Protein AF-A0A8J8EEC5-F1 (afdb_monomer_lite)

Secondary structure (DSSP, 8-state):
----S---------S-HHHHHHHHHHHHTTS-GGGTTEEEE-SHHHHHGGGTT-HHHHHHHHHHHHHTTS-SSS-EEEE-----

Foldseek 3Di:
DDDDDDDQDDDDQDLPLVVRLVVVVVSLLPDDLVRLQEEEDPPVVVNCVSVVVPVVSVVVVVCSRQPVNHDPPNHDYHYDDDPD

Radius of gyration: 13.21 Å; chains: 1; bounding box: 31×30×34 Å

pLDDT: mean 80.42, std 8.39, range [57.0, 93.25]

Structure (mmCIF, N/CA/C/O backbone):
data_AF-A0A8J8EEC5-F1
#
_entry.id   AF-A0A8J8EEC5-F1
#
loop_
_atom_site.group_PDB
_atom_site.id
_atom_site.type_symbol
_atom_site.label_atom_id
_atom_site.label_alt_id
_atom_site.label_comp_id
_atom_site.label_asym_id
_atom_site.label_entity_id
_atom_site.label_seq_id
_atom_site.pdbx_PDB_ins_code
_atom_site.Cartn_x
_atom_site.Cartn_y
_atom_site.Cartn_z
_atom_site.occupancy
_atom_site.B_iso_or_equiv
_atom_site.auth_seq_id
_atom_site.auth_comp_id
_atom_site.auth_asym_id
_atom_site.auth_atom_id
_atom_site.pdbx_PDB_model_num
ATOM 1 N N . MET A 1 1 ? -11.301 -11.194 -10.715 1.00 64.31 1 MET A N 1
ATOM 2 C CA . MET A 1 1 ? -10.906 -10.344 -9.571 1.00 64.31 1 MET A CA 1
ATOM 3 C C . MET A 1 1 ? -11.866 -10.652 -8.435 1.00 64.31 1 MET A C 1
ATOM 5 O O . MET A 1 1 ? -13.057 -10.714 -8.707 1.00 64.31 1 MET A O 1
ATOM 9 N N . VAL A 1 2 ? -11.375 -10.944 -7.231 1.00 85.19 2 VAL A N 1
ATOM 10 C CA . VAL A 1 2 ? -12.225 -11.304 -6.083 1.00 85.19 2 VAL A CA 1
ATOM 11 C C . VAL A 1 2 ? -12.126 -10.180 -5.061 1.00 85.19 2 VAL A C 1
ATOM 13 O O . VAL A 1 2 ? -11.029 -9.879 -4.598 1.00 85.19 2 VAL A O 1
ATOM 16 N N . ASP A 1 3 ? -13.254 -9.548 -4.743 1.00 89.75 3 ASP A N 1
ATOM 17 C CA . ASP A 1 3 ? -13.324 -8.510 -3.714 1.00 89.75 3 ASP A CA 1
ATOM 18 C C . ASP A 1 3 ? -13.623 -9.167 -2.358 1.00 89.75 3 ASP A C 1
ATOM 20 O O . ASP A 1 3 ? -14.591 -9.916 -2.225 1.00 89.75 3 ASP A O 1
ATOM 24 N N . VAL A 1 4 ? -12.791 -8.895 -1.348 1.00 91.19 4 VAL A N 1
ATOM 25 C CA . VAL A 1 4 ? -12.941 -9.438 0.013 1.00 91.19 4 VAL A CA 1
ATOM 26 C C . VAL A 1 4 ? -12.915 -8.295 1.028 1.00 91.19 4 VAL A C 1
ATOM 28 O O . VAL A 1 4 ? -11.997 -7.475 1.028 1.00 91.19 4 VAL A O 1
ATOM 31 N N . GLY A 1 5 ? -13.910 -8.257 1.921 1.00 90.75 5 GLY A N 1
ATOM 32 C CA . GLY A 1 5 ? -14.032 -7.240 2.971 1.00 90.75 5 GLY A CA 1
ATOM 33 C C . GLY A 1 5 ? -14.596 -5.897 2.484 1.00 90.75 5 GLY A C 1
ATOM 34 O O . GLY A 1 5 ? -15.297 -5.826 1.478 1.00 90.75 5 GLY A O 1
ATOM 35 N N . ASN A 1 6 ? -14.313 -4.818 3.227 1.00 91.25 6 ASN A N 1
ATOM 36 C CA . ASN A 1 6 ? -14.746 -3.460 2.880 1.00 91.25 6 ASN A CA 1
ATOM 37 C C . ASN A 1 6 ? -13.672 -2.738 2.051 1.00 91.25 6 ASN A C 1
ATOM 39 O O . ASN A 1 6 ? -12.689 -2.223 2.591 1.00 91.25 6 ASN A O 1
ATOM 43 N N . VAL A 1 7 ? -13.861 -2.705 0.734 1.00 93.25 7 VAL A N 1
ATOM 44 C CA . VAL A 1 7 ? -12.898 -2.123 -0.206 1.00 93.25 7 VAL A CA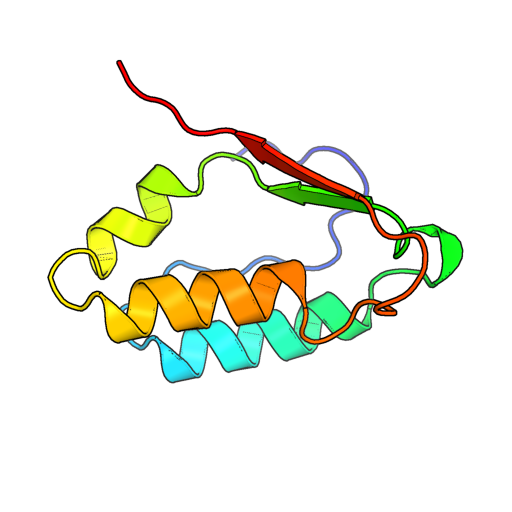 1
ATOM 45 C C . VAL A 1 7 ? -12.994 -0.592 -0.206 1.00 93.25 7 VAL A C 1
ATOM 47 O O . VAL A 1 7 ? -13.965 -0.015 -0.684 1.00 93.25 7 VAL A O 1
ATOM 50 N N . LEU A 1 8 ? -11.951 0.088 0.284 1.00 92.12 8 LEU A N 1
ATOM 51 C CA . LEU A 1 8 ? -11.895 1.562 0.354 1.00 92.12 8 LEU A CA 1
ATOM 52 C C . LEU A 1 8 ? -11.438 2.238 -0.952 1.00 92.12 8 LEU A C 1
ATOM 54 O O . LEU A 1 8 ? -11.606 3.451 -1.131 1.00 92.12 8 LEU A O 1
ATOM 58 N N . GLY A 1 9 ? -10.825 1.469 -1.849 1.00 91.69 9 GLY A N 1
ATOM 59 C CA . GLY A 1 9 ? -10.340 1.929 -3.142 1.00 91.69 9 GLY A CA 1
ATOM 60 C C . GLY A 1 9 ? -9.562 0.842 -3.875 1.00 91.69 9 GLY A C 1
ATOM 61 O O . GLY A 1 9 ? -9.110 -0.126 -3.267 1.00 91.69 9 GLY A O 1
ATOM 62 N N . LYS A 1 10 ? -9.419 1.026 -5.185 1.00 91.81 10 LYS A N 1
ATOM 63 C CA . LYS A 1 10 ? -8.616 0.193 -6.083 1.00 91.81 10 LYS A CA 1
ATOM 64 C C . LYS A 1 10 ? -7.640 1.109 -6.815 1.00 91.81 10 LYS A C 1
ATOM 66 O O . LYS A 1 10 ? -7.979 2.259 -7.098 1.00 91.81 10 LYS A O 1
ATOM 71 N N . ILE A 1 11 ? -6.429 0.623 -7.041 1.00 87.94 11 ILE A N 1
ATOM 72 C CA . ILE A 1 11 ? -5.371 1.333 -7.758 1.00 87.94 11 ILE A CA 1
ATOM 73 C C . ILE A 1 11 ? -4.838 0.342 -8.770 1.00 87.94 11 ILE A C 1
ATOM 75 O O . ILE A 1 11 ? -4.395 -0.739 -8.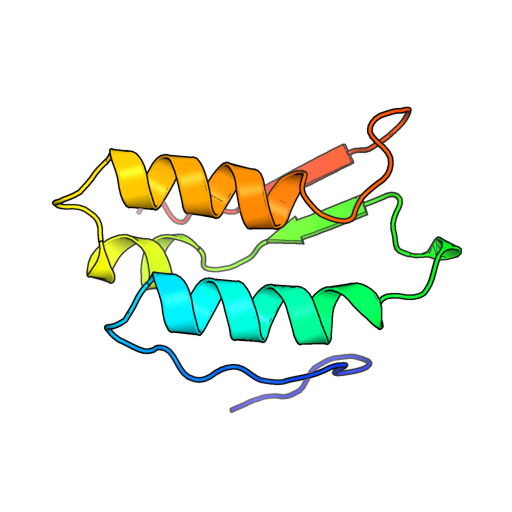381 1.00 87.94 11 ILE A O 1
ATOM 79 N N . ASP A 1 12 ? -4.904 0.703 -10.042 1.00 84.44 12 ASP A N 1
ATOM 80 C CA . ASP A 1 12 ? -4.255 -0.080 -11.079 1.00 84.44 12 ASP A CA 1
ATOM 81 C C . ASP A 1 12 ? -2.737 0.071 -10.945 1.00 84.44 12 ASP A C 1
ATOM 83 O O . ASP A 1 12 ? -2.225 1.121 -10.538 1.00 84.44 12 ASP A O 1
ATOM 87 N N . VAL A 1 13 ? -2.002 -0.997 -11.247 1.00 73.06 13 VAL A N 1
ATOM 88 C CA . VAL A 1 13 ? -0.541 -0.921 -11.298 1.00 73.06 13 VAL A CA 1
ATOM 89 C C . VAL A 1 13 ? -0.178 0.005 -12.456 1.00 73.06 13 VAL A C 1
ATOM 91 O O . VAL A 1 13 ? -0.621 -0.200 -13.583 1.00 73.06 13 VAL A O 1
ATOM 94 N N . VAL A 1 14 ? 0.591 1.046 -12.157 1.00 73.75 14 VAL A N 1
ATOM 95 C CA . VAL A 1 14 ? 1.040 2.057 -13.119 1.00 73.75 14 VAL A CA 1
ATOM 96 C C . VAL A 1 14 ? 2.563 2.094 -13.098 1.00 73.75 14 VAL A C 1
ATOM 98 O O . VAL A 1 14 ? 3.166 1.901 -12.042 1.00 73.75 14 VAL A O 1
ATOM 101 N N . GLU A 1 15 ? 3.179 2.349 -14.251 1.00 73.38 15 GLU A N 1
ATOM 102 C CA . GLU A 1 15 ? 4.642 2.463 -14.372 1.00 73.38 15 GLU A CA 1
ATOM 103 C C . GLU A 1 15 ? 5.181 3.729 -13.687 1.00 73.38 15 GLU A C 1
ATOM 105 O O . GLU A 1 15 ? 6.309 3.754 -13.197 1.00 73.38 15 GLU A O 1
ATOM 110 N N . ASP A 1 16 ? 4.362 4.782 -13.598 1.00 85.31 16 ASP A N 1
ATOM 111 C CA . ASP A 1 16 ? 4.716 6.003 -12.880 1.00 85.31 16 ASP A CA 1
ATOM 112 C C . ASP A 1 16 ? 4.576 5.804 -11.362 1.00 85.31 16 ASP A C 1
ATOM 114 O O . ASP A 1 16 ? 3.487 5.856 -10.777 1.00 85.31 16 ASP A O 1
ATOM 118 N N . PHE A 1 17 ? 5.725 5.604 -10.721 1.00 82.69 17 PHE A N 1
ATOM 119 C CA . PHE A 1 17 ? 5.856 5.419 -9.282 1.00 82.69 17 PHE A CA 1
ATOM 120 C C . PHE A 1 17 ? 5.267 6.572 -8.452 1.00 82.69 17 PHE A C 1
ATOM 122 O O . PHE A 1 17 ? 4.593 6.340 -7.444 1.00 82.69 17 PHE A O 1
ATOM 129 N N . GLU A 1 18 ? 5.502 7.820 -8.859 1.00 85.81 18 GLU A N 1
ATOM 130 C CA . GLU A 1 18 ? 5.032 8.998 -8.124 1.00 85.81 18 GLU A CA 1
ATOM 131 C C . GLU A 1 18 ? 3.514 9.102 -8.189 1.00 85.81 18 GLU A C 1
ATOM 133 O O . GLU A 1 18 ? 2.840 9.318 -7.173 1.00 85.81 18 GLU A O 1
ATOM 138 N N . TYR A 1 19 ? 2.970 8.877 -9.384 1.00 87.56 19 TYR A N 1
ATOM 139 C CA . TYR A 1 19 ? 1.536 8.837 -9.598 1.00 87.56 19 TYR A CA 1
ATOM 140 C C . TYR A 1 19 ? 0.882 7.724 -8.768 1.00 87.56 19 TYR A C 1
ATOM 142 O O . TYR A 1 19 ? -0.113 7.971 -8.076 1.00 87.56 19 TYR A O 1
ATOM 150 N N . HIS A 1 20 ? 1.483 6.529 -8.738 1.00 85.69 20 HIS A N 1
ATOM 151 C CA . HIS A 1 20 ? 1.014 5.424 -7.905 1.00 85.69 20 HIS A CA 1
ATOM 152 C C . HIS A 1 20 ? 0.949 5.809 -6.419 1.00 85.69 20 HIS A C 1
ATOM 154 O O . HIS A 1 20 ? -0.084 5.638 -5.761 1.00 85.69 20 HIS A O 1
ATOM 160 N N . LEU A 1 21 ? 2.031 6.384 -5.882 1.00 86.38 21 LEU A N 1
ATOM 161 C CA . LEU A 1 21 ? 2.092 6.798 -4.480 1.00 86.38 21 LEU A CA 1
ATOM 162 C C . LEU A 1 21 ? 1.056 7.876 -4.140 1.00 86.38 21 LEU A C 1
ATOM 164 O O . LEU A 1 21 ? 0.477 7.855 -3.047 1.00 86.38 21 LEU A O 1
ATOM 168 N N . ALA A 1 22 ? 0.794 8.808 -5.057 1.00 87.81 22 ALA A N 1
ATOM 169 C CA . ALA A 1 22 ? -0.229 9.833 -4.879 1.00 87.81 22 ALA A CA 1
ATOM 170 C C . ALA A 1 22 ? -1.645 9.229 -4.813 1.00 87.81 22 ALA A C 1
ATOM 172 O O . ALA A 1 22 ? -2.449 9.613 -3.951 1.00 87.81 22 ALA A O 1
ATOM 173 N N . LEU A 1 23 ? -1.948 8.244 -5.666 1.00 89.50 23 LEU A N 1
ATOM 174 C CA . LEU A 1 23 ? -3.219 7.514 -5.630 1.00 89.50 23 LEU A CA 1
ATOM 175 C C . LEU A 1 23 ? -3.384 6.730 -4.323 1.00 89.50 23 LEU A C 1
ATOM 177 O O . LEU A 1 23 ? -4.443 6.819 -3.687 1.00 89.50 23 LEU A O 1
ATOM 181 N N . TYR A 1 24 ? -2.327 6.041 -3.881 1.00 87.56 24 TYR A N 1
ATOM 182 C CA . TYR A 1 24 ? -2.307 5.321 -2.607 1.00 87.56 24 TYR A CA 1
ATOM 183 C C . TYR A 1 24 ? -2.583 6.256 -1.433 1.00 87.56 24 TYR A C 1
ATOM 185 O O . TYR A 1 24 ? -3.500 6.018 -0.643 1.00 87.56 24 TYR A O 1
ATOM 193 N N . ALA A 1 25 ? -1.864 7.376 -1.365 1.00 86.06 25 ALA A N 1
ATOM 194 C CA . ALA A 1 25 ? -2.038 8.394 -0.337 1.00 86.06 25 ALA A CA 1
ATOM 195 C C . ALA A 1 25 ? -3.481 8.904 -0.230 1.00 86.06 25 ALA A C 1
ATOM 197 O O . ALA A 1 25 ? -3.991 9.126 0.872 1.00 86.06 25 ALA A O 1
ATOM 198 N N . ARG A 1 26 ? -4.160 9.083 -1.367 1.00 88.88 26 ARG A N 1
ATOM 199 C CA . ARG A 1 26 ? -5.555 9.535 -1.409 1.00 88.88 26 ARG A CA 1
ATOM 200 C C . ARG A 1 26 ? -6.518 8.505 -0.812 1.00 88.88 26 ARG A C 1
ATOM 202 O O . ARG A 1 26 ? -7.470 8.893 -0.135 1.00 88.88 26 ARG A O 1
ATOM 209 N N . ILE A 1 27 ? -6.286 7.215 -1.048 1.00 90.44 27 ILE A N 1
ATOM 210 C CA . ILE A 1 27 ? -7.140 6.129 -0.542 1.00 90.44 27 ILE A CA 1
ATOM 211 C C . ILE A 1 27 ? -6.837 5.831 0.928 1.00 90.44 27 ILE A C 1
ATOM 213 O O . ILE A 1 27 ? -7.767 5.744 1.729 1.00 90.44 27 ILE A O 1
ATOM 217 N N . ALA A 1 28 ? -5.561 5.764 1.315 1.00 85.75 28 ALA A N 1
ATOM 218 C CA . ALA A 1 28 ? -5.133 5.439 2.677 1.00 85.75 28 ALA A CA 1
ATOM 219 C C . ALA A 1 28 ? -5.710 6.396 3.741 1.00 85.75 28 ALA A C 1
ATOM 221 O O . ALA A 1 28 ? -6.006 5.985 4.863 1.00 85.75 28 ALA A O 1
ATOM 222 N N . ARG A 1 29 ? -5.972 7.663 3.387 1.00 86.50 29 ARG A N 1
ATOM 223 C CA . ARG A 1 29 ? -6.637 8.636 4.279 1.00 86.50 29 ARG A CA 1
ATOM 224 C C . ARG A 1 29 ? -8.049 8.223 4.702 1.00 86.50 29 ARG A C 1
ATOM 226 O O . ARG A 1 29 ? -8.503 8.661 5.760 1.00 86.50 29 ARG A O 1
ATOM 233 N N . LYS A 1 30 ? -8.730 7.389 3.910 1.00 88.75 30 LYS A N 1
ATOM 234 C CA . LYS A 1 30 ? -10.090 6.900 4.184 1.00 88.75 30 LYS A CA 1
ATOM 235 C C . LYS A 1 30 ? -10.124 5.758 5.205 1.00 88.75 30 LYS A C 1
ATOM 237 O O . LYS A 1 30 ? -11.207 5.397 5.654 1.00 88.75 30 LYS A O 1
ATOM 242 N N . VAL A 1 31 ? -8.972 5.196 5.592 1.00 86.62 31 VAL A N 1
ATOM 243 C CA . VAL A 1 31 ? -8.905 4.106 6.581 1.00 86.62 31 VAL A CA 1
ATOM 244 C C . VAL A 1 31 ? -9.448 4.598 7.933 1.00 86.62 31 VAL A C 1
ATOM 246 O O . VAL A 1 31 ? -8.945 5.608 8.447 1.00 86.62 31 VAL A O 1
ATOM 249 N N . PRO A 1 32 ? -10.441 3.914 8.539 1.00 86.62 32 PRO A N 1
ATOM 250 C CA . PRO A 1 32 ? -10.987 4.279 9.846 1.00 86.62 32 PRO A CA 1
ATOM 251 C C . PRO A 1 32 ? -9.911 4.280 10.930 1.00 86.62 32 PRO A C 1
ATOM 253 O O . PRO A 1 32 ? -9.084 3.372 10.969 1.00 86.62 32 PRO A O 1
ATOM 256 N N . LYS A 1 33 ? -9.933 5.262 11.842 1.00 82.06 33 LYS A N 1
ATOM 257 C CA . LYS A 1 33 ? -8.903 5.415 12.890 1.00 82.06 33 LYS A CA 1
ATOM 258 C C . LYS A 1 33 ? -8.671 4.130 13.698 1.00 82.06 33 LYS A C 1
ATOM 260 O O . LYS A 1 33 ? -7.522 3.760 13.889 1.00 82.06 33 LYS A O 1
ATOM 265 N N . GLY A 1 34 ? -9.733 3.421 14.092 1.00 82.69 34 GLY A N 1
ATOM 266 C CA . GLY A 1 34 ? -9.625 2.170 14.861 1.00 82.69 34 GLY A CA 1
ATOM 267 C C . GLY A 1 34 ? -8.939 1.016 14.118 1.00 82.69 34 GLY A C 1
ATOM 268 O O . GLY A 1 34 ? -8.406 0.112 14.748 1.00 82.69 34 GLY A O 1
ATOM 269 N N . SER A 1 35 ? -8.892 1.061 12.785 1.00 82.25 35 SER A N 1
ATOM 270 C CA . SER A 1 35 ? -8.207 0.064 11.952 1.00 82.25 35 SER A CA 1
ATOM 271 C C . SER A 1 35 ? -6.761 0.453 11.637 1.00 82.25 35 SER A C 1
ATOM 273 O O . SER A 1 3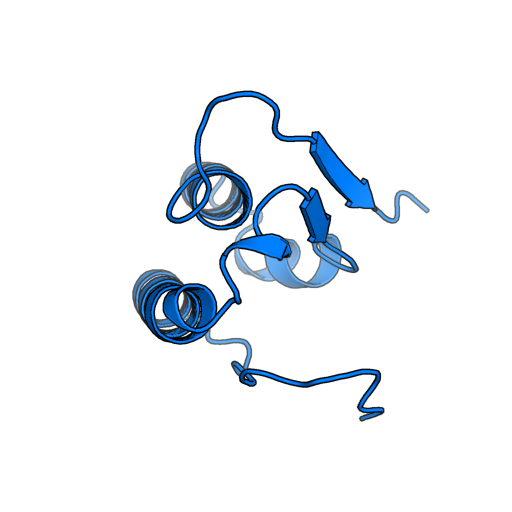5 ? -6.027 -0.331 11.045 1.00 82.25 35 SER A O 1
ATOM 275 N N . ARG A 1 36 ? -6.321 1.655 12.032 1.00 79.88 36 ARG A N 1
ATOM 276 C CA . ARG A 1 36 ? -4.973 2.164 11.755 1.00 79.88 36 ARG A CA 1
ATOM 277 C C . ARG A 1 36 ? -3.921 1.649 12.726 1.00 79.88 36 ARG A C 1
ATOM 279 O O . ARG A 1 36 ? -2.834 2.193 12.689 1.00 79.88 36 ARG A O 1
ATOM 286 N N . ASN A 1 37 ? -4.180 0.643 13.557 1.00 79.50 37 ASN A N 1
ATOM 287 C CA . ASN A 1 37 ? -3.177 0.104 14.494 1.00 79.50 37 ASN A CA 1
ATOM 288 C C . ASN A 1 37 ? -2.374 -1.055 13.889 1.00 79.50 37 ASN A C 1
ATOM 290 O O . ASN A 1 37 ? -1.247 -1.333 14.298 1.00 79.50 37 ASN A O 1
ATOM 294 N N . HIS A 1 38 ? -2.914 -1.665 12.834 1.00 78.56 38 HIS A N 1
ATOM 295 C CA . HIS A 1 38 ? -2.291 -2.776 12.131 1.00 78.56 38 HIS A CA 1
ATOM 296 C C . HIS A 1 38 ? -2.291 -2.511 10.633 1.00 78.56 38 HIS A C 1
ATOM 298 O O . HIS A 1 38 ? -3.165 -1.816 10.114 1.00 78.56 38 HIS A O 1
ATOM 304 N N . THR A 1 39 ? -1.281 -3.022 9.942 1.00 83.06 39 THR A N 1
ATOM 305 C CA . THR A 1 39 ? -1.266 -3.077 8.480 1.00 83.06 39 THR A CA 1
ATOM 306 C C . THR A 1 39 ? -0.821 -4.464 8.068 1.00 83.06 39 THR A C 1
ATOM 308 O O . THR A 1 39 ? 0.215 -4.941 8.527 1.00 83.06 39 THR A O 1
ATOM 311 N N . VAL A 1 40 ? -1.617 -5.094 7.211 1.00 85.62 40 VAL A N 1
ATOM 312 C CA . VAL A 1 40 ? -1.279 -6.359 6.565 1.00 85.62 40 VAL A CA 1
ATOM 313 C C . VAL A 1 40 ? -1.088 -6.058 5.091 1.00 85.62 40 VAL A C 1
ATOM 315 O O . VAL A 1 40 ? -2.001 -5.542 4.446 1.00 85.62 40 VAL A O 1
ATOM 318 N N . VAL A 1 41 ? 0.105 -6.342 4.580 1.00 87.00 41 VAL A N 1
ATOM 319 C CA . VAL A 1 41 ? 0.424 -6.216 3.156 1.00 87.00 41 VAL A CA 1
ATOM 320 C C . VAL A 1 41 ? 0.628 -7.614 2.592 1.00 87.00 41 VAL A C 1
ATOM 322 O O . VAL A 1 41 ? 1.398 -8.401 3.145 1.00 87.00 41 VAL A O 1
ATOM 325 N N . LEU A 1 42 ? -0.079 -7.910 1.504 1.00 87.62 42 LEU A N 1
ATOM 326 C CA . LEU A 1 42 ? -0.047 -9.194 0.810 1.00 87.62 42 LEU A CA 1
ATOM 327 C C . LEU A 1 42 ? 0.411 -8.987 -0.630 1.00 87.62 42 LEU A C 1
ATOM 329 O O . LEU A 1 42 ? 0.017 -8.005 -1.261 1.00 87.62 42 LEU A O 1
ATOM 333 N N . GLY A 1 43 ? 1.180 -9.938 -1.158 1.00 85.06 43 GLY A N 1
ATOM 334 C CA . GLY A 1 43 ? 1.523 -9.979 -2.578 1.00 85.06 43 GLY A CA 1
ATOM 335 C C . GLY A 1 43 ? 2.434 -8.839 -3.034 1.00 85.06 43 GLY A C 1
ATOM 336 O O . GLY A 1 43 ? 2.364 -8.425 -4.193 1.00 85.06 43 GLY A O 1
ATOM 337 N N . ILE A 1 44 ? 3.224 -8.265 -2.123 1.00 82.88 44 ILE A N 1
ATOM 338 C CA . ILE A 1 44 ? 4.035 -7.088 -2.431 1.00 82.88 44 ILE A CA 1
ATOM 339 C C . ILE A 1 44 ? 5.150 -7.403 -3.432 1.00 82.88 44 ILE A C 1
ATOM 341 O O . ILE A 1 44 ? 5.510 -6.536 -4.225 1.00 82.88 44 ILE A O 1
ATOM 345 N N . GLU A 1 45 ? 5.617 -8.652 -3.465 1.00 79.44 45 GLU A N 1
ATOM 346 C CA . GLU A 1 45 ? 6.611 -9.145 -4.414 1.00 79.44 45 GLU A CA 1
ATOM 347 C C . GLU A 1 45 ? 6.203 -8.847 -5.862 1.00 79.44 45 GLU A C 1
ATOM 349 O O . GLU A 1 45 ? 7.010 -8.367 -6.659 1.00 79.44 45 GLU A O 1
ATOM 354 N N . LYS A 1 46 ? 4.908 -9.005 -6.170 1.00 79.50 46 LYS A N 1
ATOM 355 C CA . LYS A 1 46 ? 4.342 -8.761 -7.503 1.00 79.50 46 LYS A CA 1
ATOM 356 C C . LYS A 1 46 ? 4.463 -7.307 -7.931 1.00 79.50 46 LYS A C 1
ATOM 358 O O . LYS A 1 46 ? 4.656 -7.031 -9.108 1.00 79.50 46 LYS A O 1
ATOM 363 N N . PHE A 1 47 ? 4.341 -6.387 -6.979 1.00 75.62 47 PHE A N 1
ATOM 364 C CA . PHE A 1 47 ? 4.461 -4.961 -7.242 1.00 75.62 47 PHE A CA 1
ATOM 365 C C . PHE A 1 47 ? 5.926 -4.534 -7.338 1.00 75.62 47 PHE A C 1
ATOM 367 O O . PHE A 1 47 ? 6.284 -3.770 -8.236 1.00 75.62 47 PHE A O 1
ATOM 374 N N . THR A 1 48 ? 6.782 -5.058 -6.454 1.00 73.88 48 THR A N 1
ATOM 375 C CA . THR A 1 48 ? 8.207 -4.711 -6.430 1.00 73.88 48 THR A CA 1
ATOM 376 C C . THR A 1 48 ? 8.938 -5.118 -7.703 1.00 73.88 48 THR A C 1
ATOM 378 O O . THR A 1 48 ? 9.862 -4.404 -8.072 1.00 73.88 48 THR A O 1
ATOM 381 N N . PHE A 1 49 ? 8.504 -6.167 -8.424 1.00 76.06 49 PHE A N 1
ATOM 382 C CA . PHE A 1 49 ? 9.118 -6.552 -9.708 1.00 76.06 49 PHE A CA 1
ATOM 383 C C . PHE A 1 49 ? 9.210 -5.394 -10.708 1.00 76.06 49 PHE A C 1
ATOM 385 O O . PHE A 1 49 ? 10.218 -5.262 -11.393 1.00 76.06 49 PHE A O 1
ATOM 392 N N . THR A 1 50 ? 8.209 -4.513 -10.730 1.00 74.44 50 THR A N 1
ATOM 393 C CA . THR A 1 50 ? 8.153 -3.345 -11.627 1.00 74.44 50 THR A CA 1
ATOM 394 C C . THR A 1 50 ? 9.262 -2.320 -11.362 1.00 74.44 50 THR A C 1
ATOM 396 O O . THR A 1 50 ? 9.578 -1.513 -12.229 1.00 74.44 50 THR A O 1
ATOM 399 N N . PHE A 1 51 ? 9.850 -2.326 -10.161 1.00 75.69 51 PHE A N 1
ATOM 400 C CA . PHE A 1 51 ? 10.830 -1.330 -9.718 1.00 75.69 51 PHE A CA 1
ATOM 401 C C . PHE A 1 51 ? 12.076 -1.964 -9.084 1.00 75.69 51 PHE A C 1
ATOM 403 O O . PHE A 1 51 ? 12.832 -1.266 -8.418 1.00 75.69 51 PHE A O 1
ATOM 410 N N . LEU A 1 52 ? 12.300 -3.271 -9.271 1.00 74.94 52 LEU A N 1
ATOM 411 C CA . LEU A 1 52 ? 13.411 -4.011 -8.650 1.00 74.94 52 LEU A CA 1
ATOM 412 C C . LEU A 1 52 ? 14.785 -3.442 -9.011 1.00 74.94 52 LEU A C 1
ATOM 414 O O . LEU A 1 52 ? 15.704 -3.495 -8.199 1.00 74.94 52 LEU A O 1
ATOM 418 N N . GLU A 1 53 ? 14.913 -2.893 -10.216 1.00 81.31 53 GLU A N 1
ATOM 419 C CA . GLU A 1 53 ? 16.149 -2.277 -10.704 1.00 81.31 53 GLU A CA 1
ATOM 420 C C . GLU A 1 53 ? 16.441 -0.917 -10.043 1.00 81.31 53 GLU A C 1
ATOM 422 O O . GLU A 1 53 ? 17.538 -0.383 -10.190 1.00 81.31 53 GLU A O 1
ATOM 427 N N . ASP A 1 54 ? 15.487 -0.366 -9.282 1.00 84.38 54 ASP A N 1
ATOM 428 C CA . ASP A 1 54 ? 15.597 0.906 -8.566 1.00 84.38 54 ASP A CA 1
ATOM 429 C C . ASP A 1 54 ? 15.329 0.705 -7.057 1.00 84.38 54 ASP A C 1
ATOM 431 O O . ASP A 1 54 ? 14.207 0.908 -6.570 1.00 84.38 54 ASP A O 1
ATOM 435 N N . PRO A 1 55 ? 16.362 0.314 -6.282 1.00 82.38 55 PRO A N 1
ATOM 436 C CA . PRO A 1 55 ? 16.239 0.063 -4.846 1.00 82.38 55 PRO A CA 1
ATOM 437 C C . PRO A 1 55 ? 15.648 1.241 -4.062 1.00 82.38 55 PRO A C 1
ATOM 439 O O . PRO A 1 55 ? 14.888 1.039 -3.115 1.00 82.38 55 PRO A O 1
ATOM 442 N N . SER A 1 56 ? 15.927 2.480 -4.481 1.00 85.94 56 SER A N 1
ATOM 443 C CA . SER A 1 56 ? 15.404 3.681 -3.826 1.00 85.94 56 SER A CA 1
ATOM 444 C C . SER A 1 56 ? 13.883 3.792 -3.945 1.00 85.94 56 SER A C 1
ATOM 446 O O . SER A 1 56 ? 13.215 4.186 -2.985 1.00 85.94 56 SER A O 1
ATOM 448 N N . LYS A 1 57 ? 13.297 3.411 -5.089 1.00 85.00 57 LYS A N 1
ATOM 449 C CA . LYS A 1 57 ? 11.832 3.341 -5.232 1.00 85.00 57 LYS A CA 1
ATOM 450 C C . LYS A 1 57 ? 11.233 2.244 -4.364 1.00 85.00 57 LYS A C 1
ATOM 452 O O . LYS A 1 57 ? 10.201 2.469 -3.729 1.00 85.00 57 LYS A O 1
ATOM 457 N N . VAL A 1 58 ? 11.889 1.088 -4.289 1.00 81.25 58 VAL A N 1
ATOM 458 C CA . VAL A 1 58 ? 11.445 -0.035 -3.453 1.00 81.25 58 VAL A CA 1
ATOM 459 C C . VAL A 1 58 ? 11.392 0.378 -1.978 1.00 81.25 58 VAL A C 1
ATOM 461 O O . VAL A 1 58 ? 10.336 0.280 -1.350 1.00 81.25 58 VAL A O 1
ATOM 464 N N . GLU A 1 59 ? 12.481 0.925 -1.436 1.00 81.69 59 GLU A N 1
ATOM 465 C CA . GLU A 1 59 ? 12.548 1.408 -0.049 1.00 81.69 59 GLU A CA 1
ATOM 466 C C . GLU A 1 59 ? 11.487 2.471 0.250 1.00 81.69 59 GLU A C 1
ATOM 468 O O . GLU A 1 59 ? 10.765 2.401 1.250 1.00 81.69 59 GLU A O 1
ATOM 473 N N . ARG A 1 60 ? 11.331 3.441 -0.652 1.00 84.06 60 ARG A N 1
ATOM 474 C CA . ARG A 1 60 ? 10.366 4.530 -0.495 1.00 84.06 60 ARG A CA 1
ATOM 475 C C . ARG A 1 60 ? 8.916 4.050 -0.560 1.00 84.06 60 ARG A C 1
ATOM 477 O O . ARG A 1 60 ? 8.039 4.620 0.104 1.00 84.06 60 ARG A O 1
ATOM 484 N N . TYR A 1 61 ? 8.641 3.003 -1.335 1.00 81.31 61 TYR A N 1
ATOM 485 C CA . TYR A 1 61 ? 7.338 2.347 -1.343 1.00 81.31 61 TYR A CA 1
ATOM 486 C C . TYR A 1 61 ? 7.050 1.697 0.006 1.00 81.31 61 TYR A C 1
ATOM 488 O O . TYR A 1 61 ? 6.007 1.973 0.604 1.00 81.31 61 TYR A O 1
ATOM 496 N N . PHE A 1 62 ? 8.003 0.916 0.526 1.00 79.75 62 PHE A N 1
ATOM 497 C CA . PHE A 1 62 ? 7.907 0.304 1.849 1.00 79.75 62 PHE A CA 1
ATOM 498 C C . PHE A 1 62 ? 7.647 1.337 2.936 1.00 79.75 62 PHE A C 1
ATOM 500 O O . PHE A 1 62 ? 6.733 1.172 3.750 1.00 79.75 62 PHE A O 1
ATOM 507 N N . GLU A 1 63 ? 8.397 2.434 2.929 1.00 79.62 63 GLU A N 1
ATOM 508 C CA . GLU A 1 63 ? 8.189 3.524 3.870 1.00 79.62 63 GLU A CA 1
ATOM 509 C C . GLU A 1 63 ? 6.781 4.120 3.735 1.00 79.62 63 GLU A C 1
ATOM 511 O O . GLU A 1 63 ? 6.079 4.331 4.727 1.00 79.62 63 GLU A O 1
ATOM 516 N N . THR A 1 64 ? 6.314 4.331 2.505 1.00 79.38 64 THR A N 1
ATOM 517 C CA . THR A 1 64 ? 5.008 4.942 2.257 1.00 79.38 64 THR A CA 1
ATOM 518 C C . THR A 1 64 ? 3.849 4.065 2.733 1.00 79.38 64 THR A C 1
ATOM 520 O O . THR A 1 64 ? 2.941 4.572 3.401 1.00 79.38 64 THR A O 1
ATOM 523 N N . ILE A 1 65 ? 3.869 2.764 2.432 1.00 77.25 65 ILE A N 1
ATOM 524 C CA . ILE A 1 65 ? 2.774 1.854 2.799 1.00 77.25 65 ILE A CA 1
ATOM 525 C C . ILE A 1 65 ? 2.754 1.534 4.297 1.00 77.25 65 ILE A C 1
ATOM 527 O O . ILE A 1 65 ? 1.679 1.315 4.856 1.00 77.25 65 ILE A O 1
ATOM 531 N N . THR A 1 66 ? 3.918 1.549 4.959 1.00 72.38 66 THR A N 1
ATOM 532 C CA . THR A 1 66 ? 4.032 1.206 6.384 1.00 72.38 66 THR A CA 1
ATOM 533 C C . THR A 1 66 ? 3.963 2.415 7.321 1.00 72.38 66 THR A C 1
ATOM 535 O O . THR A 1 66 ? 3.485 2.254 8.444 1.00 72.38 66 THR A O 1
ATOM 538 N N . ARG A 1 67 ? 4.389 3.618 6.893 1.00 66.94 67 ARG A N 1
ATOM 539 C CA . ARG A 1 67 ? 4.604 4.768 7.801 1.00 66.94 67 ARG A CA 1
ATOM 540 C C . ARG A 1 67 ? 3.750 6.011 7.536 1.00 66.94 67 ARG A C 1
ATOM 542 O O . ARG A 1 67 ? 3.427 6.725 8.478 1.00 66.94 67 ARG A O 1
ATOM 549 N N . LYS A 1 68 ? 3.355 6.311 6.292 1.00 62.66 68 LYS A N 1
ATOM 550 C CA . LYS A 1 68 ? 2.944 7.688 5.913 1.00 62.66 68 LYS A CA 1
ATOM 551 C C . LYS A 1 68 ? 1.602 8.189 6.486 1.00 62.66 68 LYS A C 1
ATOM 553 O O . LYS A 1 68 ? 1.367 9.393 6.495 1.00 62.66 68 LYS A O 1
ATOM 558 N N . TYR A 1 69 ? 0.720 7.308 6.969 1.00 59.28 69 TYR A N 1
ATOM 559 C CA . TYR A 1 69 ? -0.632 7.679 7.452 1.00 59.28 69 TYR A CA 1
ATOM 560 C C . TYR A 1 69 ? -1.043 7.007 8.767 1.00 59.28 69 TYR A C 1
ATOM 562 O O . TYR A 1 69 ? -2.222 6.992 9.134 1.00 59.28 69 TYR A O 1
ATOM 570 N N . LEU A 1 70 ? -0.075 6.417 9.455 1.00 57.00 70 LEU A N 1
ATOM 571 C CA . LEU A 1 70 ? -0.278 5.498 10.559 1.00 57.00 70 LEU A CA 1
ATOM 572 C C . LEU A 1 70 ? 0.513 6.037 11.748 1.00 57.00 70 LEU A C 1
ATOM 574 O O . LEU A 1 70 ? 1.670 6.414 11.586 1.00 57.00 70 LEU A O 1
ATOM 578 N N . ASP A 1 71 ? -0.131 6.151 12.907 1.00 60.03 71 ASP A N 1
ATOM 579 C CA . ASP A 1 71 ? 0.519 6.673 14.110 1.00 60.03 71 ASP A CA 1
ATOM 580 C C . ASP A 1 71 ? 1.746 5.808 14.453 1.00 60.03 71 ASP A C 1
ATOM 582 O O . ASP A 1 71 ? 1.690 4.582 14.370 1.00 60.03 71 ASP A O 1
ATOM 586 N N . ILE A 1 72 ? 2.874 6.436 14.783 1.00 60.31 72 ILE A N 1
ATOM 587 C CA . ILE A 1 72 ? 4.175 5.758 14.922 1.00 60.31 72 ILE A CA 1
ATOM 588 C C . ILE A 1 72 ? 4.213 4.907 16.206 1.00 60.31 72 ILE A C 1
ATOM 590 O O . ILE A 1 72 ? 5.009 3.974 16.320 1.00 60.31 72 ILE A O 1
ATOM 594 N N . ARG A 1 73 ? 3.349 5.196 17.190 1.00 64.88 73 ARG A N 1
ATOM 595 C CA . ARG A 1 73 ? 3.359 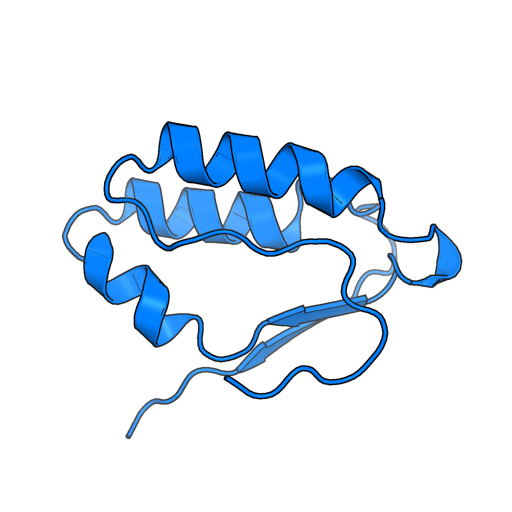4.530 18.502 1.00 64.88 73 ARG A CA 1
ATOM 596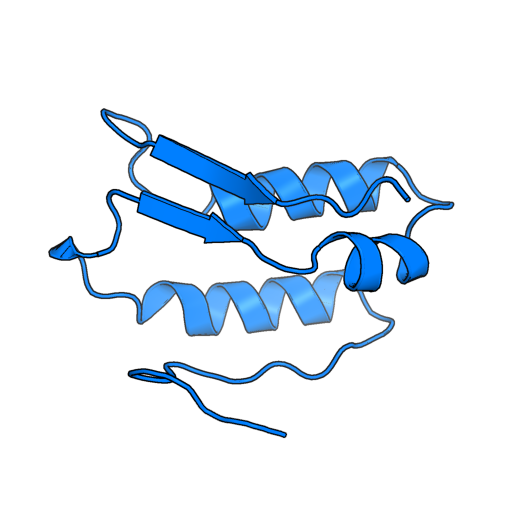 C C . ARG A 1 73 ? 2.390 3.345 18.558 1.00 64.88 73 ARG A C 1
ATOM 598 O O . ARG A 1 73 ? 1.205 3.491 18.287 1.00 64.88 73 ARG A O 1
ATOM 605 N N . GLY A 1 74 ? 2.892 2.182 18.987 1.00 63.66 74 GLY A N 1
ATOM 606 C CA . GLY A 1 74 ? 2.074 0.992 19.285 1.00 63.66 74 GLY A CA 1
ATOM 607 C C . GLY A 1 74 ? 1.603 0.194 18.063 1.00 63.66 74 GLY A C 1
ATOM 608 O O . GLY A 1 74 ? 0.650 -0.576 18.158 1.00 63.66 74 GLY A O 1
ATOM 609 N N . LYS A 1 75 ? 2.252 0.387 16.912 1.00 70.38 75 LYS A N 1
ATOM 610 C CA . LYS A 1 75 ? 1.839 -0.158 15.618 1.00 70.38 75 LYS A CA 1
ATOM 611 C C . LYS A 1 75 ? 2.554 -1.468 15.286 1.00 70.38 75 LYS A C 1
ATOM 613 O O . LYS A 1 75 ? 3.765 -1.568 15.452 1.00 70.38 75 LYS A O 1
ATOM 618 N N . MET A 1 76 ? 1.810 -2.443 14.758 1.00 74.38 76 MET A N 1
ATOM 619 C CA . MET A 1 76 ? 2.371 -3.687 14.209 1.00 74.38 76 MET A CA 1
ATOM 620 C C . MET A 1 76 ? 2.108 -3.773 12.705 1.00 74.38 76 MET A C 1
ATOM 622 O O . MET A 1 76 ? 0.973 -3.590 12.256 1.00 74.38 76 MET A O 1
ATOM 626 N N . SER A 1 77 ? 3.150 -4.078 11.938 1.00 74.38 77 SER A N 1
ATOM 627 C CA . SER A 1 77 ? 3.069 -4.290 10.493 1.00 74.38 77 SER A CA 1
ATOM 628 C C . SER A 1 77 ? 3.459 -5.725 10.178 1.00 74.38 77 SER A C 1
ATOM 630 O O . SER A 1 77 ? 4.516 -6.181 10.605 1.00 74.38 77 SER A O 1
ATOM 632 N N . PHE A 1 78 ? 2.609 -6.415 9.422 1.00 81.12 78 PHE A N 1
ATOM 633 C CA . PHE A 1 78 ? 2.867 -7.766 8.941 1.00 81.12 78 PHE A CA 1
ATOM 634 C C . PHE A 1 78 ? 3.004 -7.728 7.427 1.00 81.12 78 PHE A C 1
ATOM 636 O O . PHE A 1 78 ? 2.132 -7.214 6.719 1.00 81.12 78 PHE A O 1
ATOM 643 N N . MET A 1 79 ? 4.113 -8.271 6.945 1.00 81.44 79 MET A N 1
ATOM 644 C CA . MET A 1 79 ? 4.437 -8.337 5.533 1.00 81.44 79 MET A CA 1
ATOM 645 C C . MET A 1 79 ? 4.642 -9.792 5.152 1.00 81.44 79 MET A C 1
ATOM 647 O O . MET A 1 79 ? 5.477 -10.474 5.740 1.00 81.44 79 MET A O 1
ATOM 651 N N . PHE A 1 80 ? 3.870 -10.244 4.173 1.00 82.06 80 PHE A N 1
ATOM 652 C CA . PHE A 1 80 ? 3.973 -11.590 3.637 1.00 82.06 80 PHE A CA 1
ATOM 653 C C . PHE A 1 80 ? 4.695 -11.515 2.297 1.00 82.06 80 PHE A C 1
ATOM 655 O O . PHE A 1 80 ? 4.244 -10.812 1.392 1.00 82.06 80 PHE A O 1
ATOM 662 N N . LEU A 1 81 ? 5.823 -12.215 2.210 1.00 77.19 81 LEU A N 1
ATOM 663 C CA . LEU A 1 81 ? 6.616 -12.369 0.997 1.00 77.19 81 LEU A CA 1
ATOM 664 C C . LEU A 1 81 ? 6.507 -13.818 0.542 1.00 77.19 81 LEU A C 1
ATOM 666 O O . LEU A 1 81 ? 6.650 -14.724 1.364 1.00 77.19 81 LEU A O 1
ATOM 670 N N . ASN A 1 82 ? 6.277 -14.023 -0.752 1.00 78.94 82 ASN A N 1
ATOM 671 C CA . ASN A 1 82 ? 6.513 -15.326 -1.350 1.00 78.94 82 ASN A CA 1
ATOM 672 C C . ASN A 1 82 ? 8.000 -15.439 -1.716 1.00 78.94 82 ASN A C 1
ATOM 674 O O . ASN A 1 82 ? 8.510 -14.573 -2.425 1.00 78.94 82 ASN A O 1
ATOM 678 N N . VAL A 1 83 ? 8.682 -16.456 -1.190 1.00 76.12 83 VAL A N 1
ATOM 679 C CA . VAL A 1 83 ? 10.130 -16.676 -1.374 1.00 76.12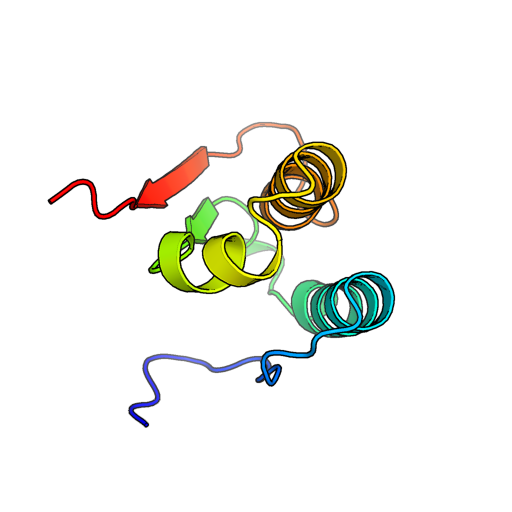 83 VAL A CA 1
ATOM 680 C C . VAL A 1 83 ? 10.448 -17.924 -2.202 1.00 76.12 83 VAL A C 1
ATOM 682 O O . VAL A 1 83 ? 11.624 -18.172 -2.461 1.00 76.12 83 VAL A O 1
ATOM 685 N N . ASP A 1 84 ? 9.413 -18.664 -2.608 1.00 70.88 84 ASP A N 1
ATOM 686 C CA . ASP A 1 84 ? 9.493 -19.866 -3.446 1.00 70.88 84 ASP A CA 1
ATOM 687 C C . ASP A 1 84 ? 9.280 -19.548 -4.935 1.00 70.88 84 ASP A C 1
ATOM 689 O O . ASP A 1 84 ? 8.421 -18.683 -5.253 1.00 70.88 84 ASP A O 1
#

Sequence (84 aa):
MVDVGNVLGKIDVVEDFEYHLALYARIARKVPKGSRNHTVVLGIEKFTFTFLEDPSKVERYFETITRKYLDIRGKMSFMFLNVD